Protein AF-A0A0M3QXM9-F1 (afdb_monomer_lite)

Sequence (55 aa):
CNEPVTTGPCVQWQTRYYYNRDSQSCEPFTYGGCDGTGNRFNDRSECETVCIAGR

Structure (mmCIF, N/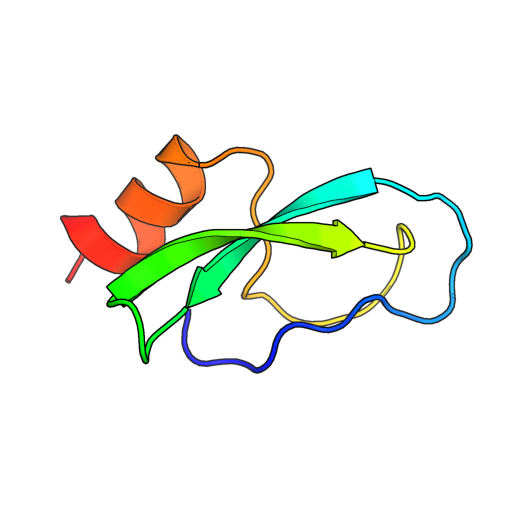CA/C/O backbone):
data_AF-A0A0M3QXM9-F1
#
_entry.id   AF-A0A0M3QXM9-F1
#
loop_
_atom_site.group_PDB
_atom_site.id
_atom_site.type_symbol
_atom_site.label_atom_id
_atom_site.label_alt_id
_atom_site.label_comp_id
_atom_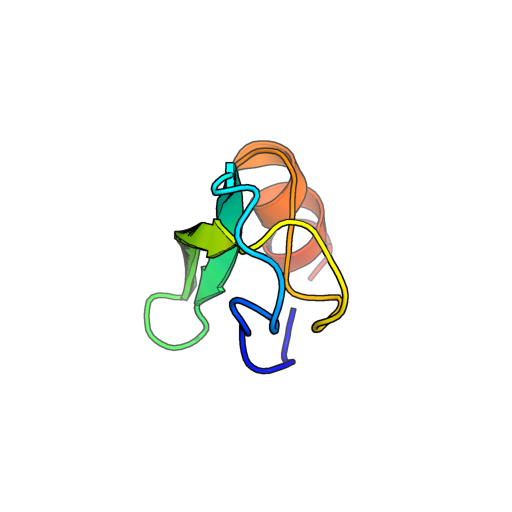site.label_asym_id
_atom_site.label_entity_id
_atom_site.label_seq_id
_atom_site.pdbx_PDB_ins_code
_atom_site.Cartn_x
_atom_site.Cartn_y
_atom_site.Cartn_z
_atom_site.occupancy
_atom_site.B_iso_or_equiv
_atom_site.auth_seq_id
_atom_site.auth_comp_id
_atom_site.auth_asym_id
_atom_site.auth_atom_id
_atom_site.pdbx_PDB_model_num
ATOM 1 N N . CYS A 1 1 ? -10.892 -1.968 -2.742 1.00 93.88 1 CYS A N 1
ATOM 2 C CA . CYS A 1 1 ? -10.623 -2.681 -1.473 1.00 93.88 1 CYS A CA 1
ATOM 3 C C . CYS A 1 1 ? -10.569 -4.202 -1.618 1.00 93.88 1 CYS A C 1
ATOM 5 O O . CYS A 1 1 ? -9.749 -4.811 -0.955 1.00 93.88 1 CYS A O 1
ATOM 7 N N . ASN A 1 2 ? -11.425 -4.845 -2.429 1.00 92.00 2 ASN A N 1
ATOM 8 C CA . ASN A 1 2 ? -11.441 -6.320 -2.532 1.00 92.00 2 ASN A CA 1
ATOM 9 C C . ASN A 1 2 ? -10.589 -6.887 -3.674 1.00 92.00 2 ASN A C 1
ATOM 11 O O . ASN A 1 2 ? -10.476 -8.102 -3.803 1.00 92.00 2 ASN A O 1
ATOM 15 N N . GLU A 1 3 ? -10.038 -6.022 -4.520 1.00 94.50 3 GLU A N 1
ATOM 16 C CA . GLU A 1 3 ? -9.188 -6.449 -5.624 1.00 94.50 3 GLU A CA 1
ATOM 17 C C . GLU A 1 3 ? -7.820 -6.914 -5.114 1.00 94.50 3 GLU A C 1
ATOM 19 O O . GLU A 1 3 ? -7.321 -6.370 -4.119 1.00 94.50 3 GLU A O 1
ATOM 24 N N . PRO A 1 4 ? -7.192 -7.886 -5.798 1.00 94.69 4 PRO A N 1
ATOM 25 C CA . PRO A 1 4 ? -5.828 -8.279 -5.488 1.00 94.69 4 PRO A CA 1
ATOM 26 C C . PRO A 1 4 ? -4.880 -7.100 -5.710 1.00 94.69 4 PRO A C 1
ATOM 28 O O . PRO A 1 4 ? -5.052 -6.308 -6.637 1.00 94.69 4 PRO A O 1
ATOM 31 N N . VAL A 1 5 ? -3.868 -6.982 -4.859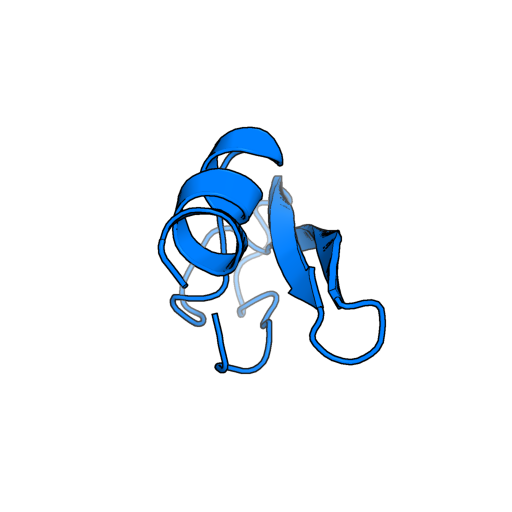 1.00 95.56 5 VAL A N 1
ATOM 32 C CA . VAL A 1 5 ? -2.808 -5.993 -5.039 1.00 95.56 5 VAL A CA 1
ATOM 33 C C . VAL A 1 5 ? -1.847 -6.450 -6.138 1.00 95.56 5 VAL A C 1
ATOM 35 O O . VAL A 1 5 ? -1.555 -7.638 -6.272 1.00 95.56 5 VAL A O 1
ATOM 38 N N . THR A 1 6 ? -1.346 -5.513 -6.939 1.00 96.75 6 THR A N 1
ATOM 39 C CA . THR A 1 6 ? -0.422 -5.807 -8.043 1.00 96.75 6 THR A CA 1
ATOM 40 C C . THR A 1 6 ? 0.689 -4.768 -8.100 1.00 96.75 6 THR A C 1
ATOM 42 O O . THR A 1 6 ? 0.409 -3.567 -8.119 1.00 96.75 6 THR A O 1
ATOM 45 N N . THR A 1 7 ? 1.939 -5.214 -8.214 1.00 97.12 7 THR A N 1
ATOM 46 C CA . THR A 1 7 ? 3.081 -4.314 -8.425 1.00 97.12 7 THR A CA 1
ATOM 47 C C . THR A 1 7 ? 3.026 -3.637 -9.797 1.00 97.12 7 THR A C 1
ATOM 49 O O . THR A 1 7 ? 3.384 -2.472 -9.899 1.00 97.12 7 THR A O 1
ATOM 52 N N . GLY A 1 8 ? 2.505 -4.306 -10.827 1.00 96.56 8 GLY A N 1
ATOM 53 C CA . GLY A 1 8 ? 2.541 -3.795 -12.202 1.00 96.56 8 GLY A CA 1
ATOM 54 C C . GLY A 1 8 ? 3.918 -3.987 -12.863 1.00 96.56 8 GLY A C 1
ATOM 55 O O . GLY A 1 8 ? 4.864 -4.405 -12.193 1.00 96.56 8 GLY A O 1
ATOM 56 N N . PRO A 1 9 ? 4.034 -3.743 -14.181 1.00 97.00 9 PRO A N 1
ATOM 57 C CA . PRO A 1 9 ? 5.234 -4.070 -14.956 1.00 97.00 9 PRO A CA 1
ATOM 58 C C . PRO A 1 9 ? 6.321 -2.986 -14.918 1.00 97.00 9 PRO A C 1
ATOM 60 O O . PRO A 1 9 ? 7.464 -3.251 -15.287 1.00 97.00 9 PRO A O 1
ATOM 63 N N . CYS A 1 10 ? 5.984 -1.761 -14.510 1.00 97.94 10 CYS A N 1
ATOM 64 C CA . CYS A 1 10 ? 6.953 -0.672 -14.425 1.00 97.94 10 CYS A CA 1
ATOM 65 C C . CYS A 1 10 ? 7.91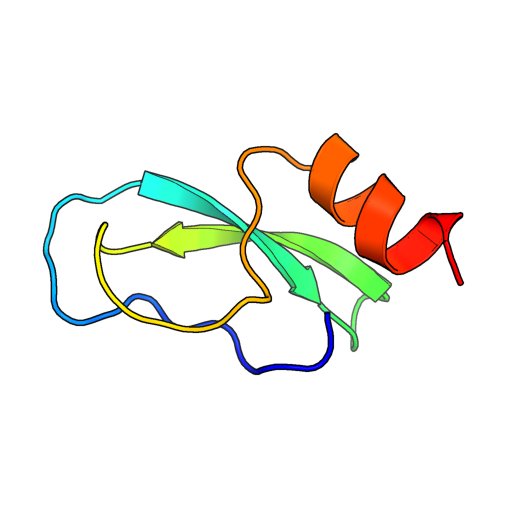7 -0.831 -13.239 1.00 97.94 10 CYS A C 1
ATOM 67 O O . CYS A 1 10 ? 7.668 -1.576 -12.295 1.00 97.94 10 CYS A O 1
ATOM 69 N N . VAL A 1 11 ? 9.027 -0.089 -13.290 1.00 96.75 11 VAL A N 1
ATOM 70 C CA . VAL A 1 11 ? 10.136 -0.159 -12.317 1.00 96.75 11 VAL A CA 1
ATOM 71 C C . VAL A 1 11 ? 10.370 1.165 -11.579 1.00 96.75 11 VAL A C 1
ATOM 73 O O . VAL A 1 11 ? 11.463 1.454 -11.100 1.00 96.75 11 VAL A O 1
ATOM 76 N N . GLN A 1 12 ? 9.332 1.995 -11.484 1.00 97.00 12 GLN A N 1
ATOM 77 C CA . GLN A 1 12 ? 9.321 3.222 -10.689 1.00 97.00 12 GLN A CA 1
ATOM 78 C C . GLN A 1 12 ? 8.807 2.900 -9.287 1.00 97.00 12 GLN A C 1
ATOM 80 O O . GLN A 1 12 ? 7.665 3.212 -8.942 1.00 97.00 12 GLN A O 1
ATOM 85 N N . TRP A 1 13 ? 9.656 2.233 -8.507 1.00 97.06 13 TRP A N 1
ATOM 86 C CA . TRP A 1 13 ? 9.315 1.691 -7.196 1.00 97.06 13 TRP A CA 1
ATOM 87 C C . TRP A 1 13 ? 8.776 2.760 -6.249 1.00 97.06 13 TRP A C 1
ATOM 89 O O . TRP A 1 13 ? 9.443 3.746 -5.941 1.00 97.06 13 TRP A O 1
ATOM 99 N N . GLN A 1 14 ? 7.555 2.540 -5.777 1.00 97.50 14 GLN A N 1
ATOM 100 C CA . GLN A 1 14 ? 6.835 3.423 -4.873 1.00 97.50 14 GLN A CA 1
ATOM 101 C C . GLN A 1 14 ? 6.227 2.603 -3.741 1.00 97.50 14 GLN A C 1
ATOM 103 O O . GLN A 1 14 ? 5.621 1.556 -3.979 1.00 97.50 14 GLN A O 1
ATOM 108 N N . THR A 1 15 ? 6.334 3.106 -2.515 1.00 98.06 15 THR A N 1
ATOM 109 C CA . THR A 1 15 ? 5.563 2.572 -1.390 1.00 98.06 15 THR A CA 1
ATOM 110 C C . THR A 1 15 ? 4.129 3.056 -1.512 1.00 98.06 15 THR A C 1
ATOM 112 O O . THR A 1 15 ? 3.877 4.258 -1.583 1.00 98.06 15 THR A O 1
ATOM 115 N N . ARG A 1 16 ? 3.190 2.117 -1.547 1.00 97.88 16 ARG A N 1
ATOM 116 C CA . ARG A 1 16 ? 1.747 2.372 -1.572 1.00 97.88 16 ARG A CA 1
ATOM 117 C C . ARG A 1 16 ? 1.069 1.523 -0.512 1.00 97.88 16 ARG A C 1
ATOM 119 O O . ARG A 1 16 ? 1.688 0.607 0.013 1.00 97.88 16 ARG A O 1
ATOM 126 N N . TYR A 1 17 ? -0.186 1.815 -0.206 1.00 98.25 17 TYR A N 1
ATOM 127 C CA . TYR A 1 17 ? -0.966 1.053 0.767 1.00 98.25 17 TYR A CA 1
ATOM 128 C C . TYR A 1 17 ? -2.085 0.291 0.073 1.00 98.25 17 TYR A C 1
ATOM 130 O O . TYR A 1 17 ? -2.667 0.790 -0.885 1.00 98.25 17 TYR A O 1
ATOM 138 N N . TYR A 1 18 ? -2.389 -0.912 0.540 1.00 97.88 18 TYR A N 1
ATOM 139 C CA . TYR A 1 18 ? -3.521 -1.704 0.070 1.00 97.88 18 TYR A CA 1
ATOM 140 C C . TYR A 1 18 ? -4.307 -2.228 1.267 1.00 97.88 18 TYR A C 1
ATOM 142 O O . TYR A 1 18 ? -3.760 -2.387 2.358 1.00 97.88 18 TYR A O 1
ATOM 150 N N . TYR A 1 19 ? -5.593 -2.497 1.070 1.00 97.69 19 TYR A N 1
ATOM 151 C CA . TYR A 1 19 ? -6.402 -3.134 2.097 1.00 97.69 19 TYR A CA 1
ATOM 152 C C . TYR A 1 19 ? -6.193 -4.648 2.056 1.00 97.69 19 TYR A C 1
ATOM 154 O O . TYR A 1 19 ? -6.532 -5.299 1.061 1.00 97.69 19 TYR A O 1
ATOM 162 N N . ASN A 1 20 ? -5.651 -5.196 3.142 1.00 96.69 20 ASN A N 1
ATOM 163 C CA . ASN A 1 20 ? -5.527 -6.624 3.378 1.00 96.69 20 ASN A CA 1
ATOM 164 C C . ASN A 1 20 ? -6.762 -7.111 4.147 1.00 96.69 20 ASN A C 1
ATOM 166 O O . ASN A 1 20 ? -7.044 -6.684 5.267 1.00 96.69 20 ASN A O 1
ATOM 170 N N . ARG A 1 21 ? -7.521 -8.018 3.529 1.00 93.56 21 ARG A N 1
ATOM 171 C CA . ARG A 1 21 ? -8.760 -8.556 4.103 1.00 93.56 21 ARG A CA 1
ATOM 172 C C . ARG A 1 21 ? -8.516 -9.584 5.200 1.00 93.56 21 ARG A C 1
ATOM 174 O O . ARG A 1 21 ? -9.369 -9.711 6.074 1.00 93.56 21 ARG A O 1
ATOM 181 N N . ASP A 1 22 ? -7.392 -10.287 5.150 1.00 93.94 22 ASP A N 1
ATOM 182 C CA . ASP A 1 22 ? -7.061 -11.338 6.110 1.00 93.94 22 ASP A CA 1
ATOM 183 C C . ASP A 1 22 ? -6.674 -10.716 7.453 1.00 93.94 22 ASP A C 1
ATOM 185 O O . ASP A 1 22 ? -7.164 -11.130 8.502 1.00 93.94 22 ASP A O 1
ATOM 189 N N . SER A 1 23 ? -5.864 -9.653 7.415 1.00 95.00 23 SER A N 1
ATOM 190 C CA . SER A 1 23 ? -5.517 -8.862 8.602 1.00 95.00 23 SER A CA 1
ATOM 191 C C . SER A 1 23 ? -6.537 -7.765 8.926 1.00 95.00 23 SER A C 1
ATOM 193 O O . SER A 1 23 ? -6.457 -7.153 9.990 1.00 95.00 23 SER A O 1
ATOM 195 N N . GLN A 1 24 ? -7.494 -7.512 8.025 1.00 93.12 24 GLN A N 1
ATOM 196 C CA . GLN A 1 24 ? -8.458 -6.406 8.092 1.00 93.12 24 GLN A CA 1
ATOM 197 C C . GLN A 1 24 ? -7.785 -5.039 8.286 1.00 93.12 24 GLN A C 1
ATOM 199 O O .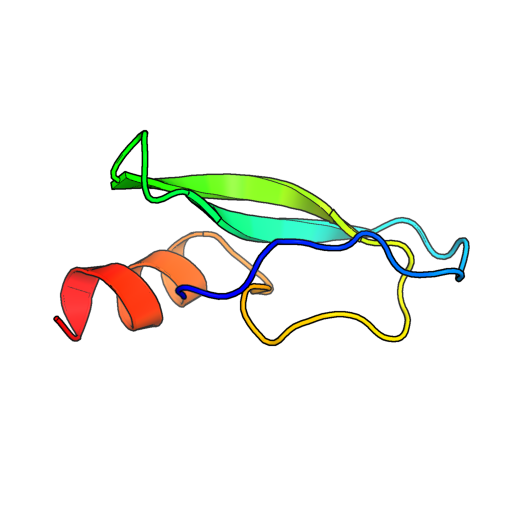 GLN A 1 24 ? -8.319 -4.161 8.965 1.00 93.12 24 GLN A O 1
ATOM 204 N N . SER A 1 25 ? -6.612 -4.849 7.686 1.00 95.62 25 SER A N 1
ATOM 205 C CA . SER A 1 25 ? -5.794 -3.655 7.881 1.00 95.62 25 SER A CA 1
ATOM 206 C C . SER A 1 25 ? -5.218 -3.126 6.570 1.00 95.62 25 SER A C 1
ATOM 208 O O . SER A 1 25 ? -5.172 -3.825 5.559 1.00 95.62 25 SER A O 1
ATOM 210 N N . CYS A 1 26 ? -4.814 -1.857 6.575 1.00 97.69 26 CYS A N 1
ATOM 211 C CA . CYS A 1 26 ? -4.146 -1.233 5.440 1.00 97.69 26 CYS A CA 1
ATOM 212 C C . CYS A 1 26 ? -2.629 -1.380 5.572 1.00 97.69 26 CYS A C 1
ATOM 214 O O . CYS A 1 26 ? -2.009 -0.781 6.454 1.00 97.69 26 CYS A O 1
ATOM 216 N N . GLU A 1 27 ? -2.036 -2.164 4.679 1.00 98.00 27 GLU A N 1
ATOM 217 C CA . GLU A 1 27 ? -0.631 -2.566 4.727 1.00 98.00 27 GLU A CA 1
ATOM 218 C C . GLU A 1 27 ? 0.164 -1.933 3.578 1.00 98.00 27 GLU A C 1
ATOM 220 O O . GLU A 1 27 ? -0.384 -1.713 2.493 1.00 98.00 27 GLU A O 1
ATOM 225 N N . PRO A 1 28 ? 1.455 -1.615 3.782 1.00 97.94 28 PRO A N 1
ATOM 226 C CA . PRO A 1 28 ? 2.302 -1.112 2.714 1.00 97.94 28 PRO A CA 1
ATOM 227 C C . PRO A 1 28 ? 2.681 -2.229 1.730 1.00 97.94 28 PRO A C 1
ATOM 229 O O . PRO A 1 28 ? 2.902 -3.374 2.117 1.00 97.94 28 PRO A O 1
ATOM 232 N N . PHE A 1 29 ? 2.834 -1.879 0.457 1.00 97.81 29 PHE A N 1
ATOM 233 C CA . PHE A 1 29 ? 3.370 -2.748 -0.586 1.00 97.81 29 PHE A CA 1
ATOM 234 C C . PHE A 1 29 ? 4.180 -1.950 -1.616 1.00 97.81 29 PHE A C 1
ATOM 236 O O . PHE A 1 29 ? 4.077 -0.722 -1.713 1.00 97.81 29 PHE A O 1
ATOM 243 N N . THR A 1 30 ? 4.985 -2.659 -2.409 1.00 98.12 30 THR A N 1
ATOM 244 C CA . THR A 1 30 ? 5.759 -2.067 -3.504 1.00 98.12 30 THR A CA 1
ATOM 245 C C . THR A 1 30 ? 4.939 -2.026 -4.790 1.00 98.12 30 THR A C 1
ATOM 247 O O . THR A 1 30 ? 4.582 -3.060 -5.360 1.00 98.12 30 THR A O 1
ATOM 250 N N . TYR A 1 31 ? 4.695 -0.813 -5.276 1.00 98.06 31 TYR A N 1
ATOM 251 C CA . TYR A 1 31 ? 4.086 -0.535 -6.568 1.00 98.06 31 TYR A CA 1
ATOM 252 C C . TYR A 1 31 ? 5.154 -0.112 -7.582 1.00 98.06 31 TYR A C 1
ATOM 254 O O . TYR A 1 31 ? 6.015 0.710 -7.283 1.00 98.06 31 TYR A O 1
ATOM 262 N N . GLY A 1 32 ? 5.088 -0.664 -8.788 1.00 97.81 32 GLY A N 1
ATOM 263 C CA . GLY A 1 32 ? 6.015 -0.421 -9.891 1.00 97.81 32 GLY A CA 1
ATOM 264 C C . GLY A 1 32 ? 5.789 0.901 -10.625 1.00 97.81 32 GLY A C 1
ATOM 265 O O . GLY A 1 32 ? 6.595 1.281 -11.468 1.00 97.81 32 GLY A O 1
ATOM 266 N N . GLY A 1 33 ? 4.713 1.626 -10.312 1.00 96.75 33 GLY A N 1
ATOM 267 C CA . GLY A 1 33 ? 4.462 2.975 -10.828 1.00 96.75 33 GLY A CA 1
ATOM 268 C C . GLY A 1 33 ? 3.507 3.062 -12.019 1.00 96.75 33 GLY A C 1
ATOM 269 O O . GLY A 1 33 ? 3.046 4.161 -12.315 1.00 96.75 33 GLY A O 1
ATOM 270 N N . CYS A 1 34 ? 3.129 1.940 -12.638 1.00 96.38 34 CYS A N 1
ATOM 271 C CA . CYS A 1 34 ? 2.091 1.893 -13.672 1.00 96.38 34 CYS A CA 1
ATOM 272 C C . CYS A 1 34 ? 1.207 0.640 -13.564 1.00 96.38 34 CYS A C 1
ATOM 274 O O . CYS A 1 34 ? 1.592 -0.346 -12.930 1.00 96.38 34 CYS A O 1
ATOM 276 N N . ASP A 1 35 ? 0.042 0.698 -14.219 1.00 95.50 35 ASP A N 1
ATOM 277 C CA . ASP A 1 35 ? -0.992 -0.342 -14.249 1.00 95.50 35 ASP A CA 1
ATOM 278 C C . ASP A 1 35 ? -1.450 -0.807 -12.855 1.00 95.50 35 ASP A C 1
ATOM 280 O O . ASP A 1 35 ? -1.255 -0.129 -11.846 1.00 95.50 35 ASP A O 1
ATOM 284 N N . GLY A 1 36 ? -2.132 -1.947 -12.790 1.00 91.75 36 GLY A N 1
ATOM 285 C CA . GLY A 1 36 ? -2.588 -2.572 -11.554 1.00 91.75 36 GLY A CA 1
ATOM 286 C C . GLY A 1 36 ? -4.026 -2.252 -11.156 1.00 91.75 36 GLY A C 1
ATOM 287 O O . GLY A 1 36 ? -4.822 -1.801 -11.974 1.00 91.75 36 GLY A O 1
ATOM 288 N N . THR A 1 37 ? -4.370 -2.540 -9.900 1.00 95.25 37 THR A N 1
ATOM 289 C CA . THR A 1 37 ? -5.756 -2.489 -9.401 1.00 95.25 37 THR A CA 1
ATOM 290 C C . THR A 1 37 ? -6.066 -1.231 -8.590 1.00 95.25 37 THR A C 1
ATOM 292 O O . THR A 1 37 ? -5.170 -0.473 -8.207 1.00 95.25 37 THR A O 1
ATOM 295 N N . GLY A 1 38 ? -7.353 -1.016 -8.295 1.00 94.88 38 GLY A N 1
ATOM 296 C CA . GLY A 1 38 ? -7.825 0.080 -7.448 1.00 94.88 38 GLY A CA 1
ATOM 297 C C . GLY A 1 38 ? -7.623 -0.161 -5.949 1.00 94.88 38 GLY A C 1
ATOM 298 O O . GLY A 1 38 ? -7.914 0.718 -5.142 1.00 94.88 38 GLY A O 1
ATOM 299 N N . ASN A 1 39 ? -7.122 -1.332 -5.532 1.00 96.94 39 ASN A N 1
ATOM 300 C CA . ASN A 1 39 ? -6.713 -1.580 -4.146 1.00 96.94 39 ASN A CA 1
ATOM 301 C C . ASN A 1 39 ? -5.298 -1.033 -3.889 1.00 96.94 39 ASN A C 1
ATOM 303 O O . ASN A 1 39 ? -4.372 -1.781 -3.579 1.00 96.94 39 ASN A O 1
ATOM 307 N N . ARG A 1 40 ? -5.128 0.276 -4.095 1.00 97.38 40 ARG A N 1
ATOM 308 C CA . ARG A 1 40 ? -3.853 0.983 -3.983 1.00 97.38 40 ARG A CA 1
ATOM 309 C C . ARG A 1 40 ? -4.086 2.443 -3.610 1.00 97.38 40 ARG A C 1
ATOM 311 O O . ARG A 1 40 ? -4.725 3.174 -4.357 1.00 97.38 40 ARG A O 1
ATOM 318 N N . PHE A 1 41 ? -3.476 2.871 -2.516 1.00 97.75 41 PHE A N 1
ATOM 319 C CA . PHE A 1 41 ? -3.650 4.191 -1.916 1.00 97.75 41 PHE A CA 1
ATOM 320 C C . PHE A 1 41 ? -2.297 4.852 -1.647 1.00 97.75 41 PHE A C 1
ATOM 322 O O . PHE A 1 41 ? -1.262 4.175 -1.560 1.00 97.75 41 PHE A O 1
ATOM 329 N N . ASN A 1 42 ? -2.286 6.181 -1.559 1.00 97.06 42 ASN A N 1
ATOM 330 C CA . ASN A 1 42 ? -1.063 6.954 -1.358 1.00 97.06 42 ASN A CA 1
ATOM 331 C C . ASN A 1 42 ? -0.538 6.818 0.068 1.00 97.06 42 ASN A C 1
ATOM 333 O O . ASN A 1 42 ? 0.669 6.696 0.271 1.00 97.06 42 ASN A O 1
ATOM 337 N N . ASP A 1 43 ? -1.446 6.785 1.032 1.00 97.25 43 ASP A N 1
ATOM 338 C CA . ASP A 1 43 ? -1.137 6.645 2.442 1.00 97.25 43 ASP A CA 1
ATOM 339 C C . ASP A 1 43 ? -2.128 5.706 3.141 1.00 97.25 43 ASP A C 1
ATOM 341 O O . ASP A 1 43 ? -3.148 5.278 2.589 1.00 97.25 43 ASP A O 1
ATOM 345 N N . ARG A 1 44 ? -1.781 5.345 4.377 1.00 96.94 44 ARG A N 1
ATOM 346 C CA . ARG A 1 44 ? -2.572 4.433 5.198 1.00 96.94 44 ARG A CA 1
ATOM 347 C C . ARG A 1 44 ? -3.945 5.013 5.544 1.00 96.94 44 ARG A C 1
ATOM 349 O O . ARG A 1 44 ? -4.919 4.271 5.523 1.00 96.94 44 ARG A O 1
ATOM 356 N N . SER A 1 45 ? -4.024 6.311 5.836 1.00 96.88 45 SER A N 1
ATOM 357 C CA . SER A 1 45 ? -5.261 6.970 6.266 1.00 96.88 45 SER A CA 1
ATOM 358 C C . SER A 1 45 ? -6.289 7.010 5.138 1.00 96.88 45 SER A C 1
ATOM 360 O O . SER A 1 45 ? -7.473 6.776 5.377 1.00 96.88 45 SER A O 1
ATOM 362 N N . GLU A 1 46 ? -5.851 7.261 3.903 1.00 96.62 46 GLU A N 1
ATOM 363 C CA . GLU A 1 46 ? -6.688 7.184 2.702 1.00 96.62 46 GLU A CA 1
ATOM 364 C C . GLU A 1 46 ? -7.287 5.779 2.554 1.00 96.62 46 GLU A C 1
ATOM 366 O O . GLU A 1 46 ? -8.503 5.627 2.436 1.00 96.62 46 GLU A O 1
ATOM 371 N N . CYS A 1 47 ? -6.447 4.745 2.650 1.00 97.50 47 CYS A N 1
ATOM 372 C CA . CYS A 1 47 ? -6.892 3.354 2.593 1.00 97.50 47 CYS A CA 1
ATOM 373 C C . CYS A 1 47 ? -7.909 3.024 3.698 1.00 97.50 47 CYS A C 1
ATOM 375 O O . CYS A 1 47 ? -8.963 2.453 3.416 1.00 97.50 47 CYS A O 1
ATOM 377 N N . GLU A 1 48 ? -7.622 3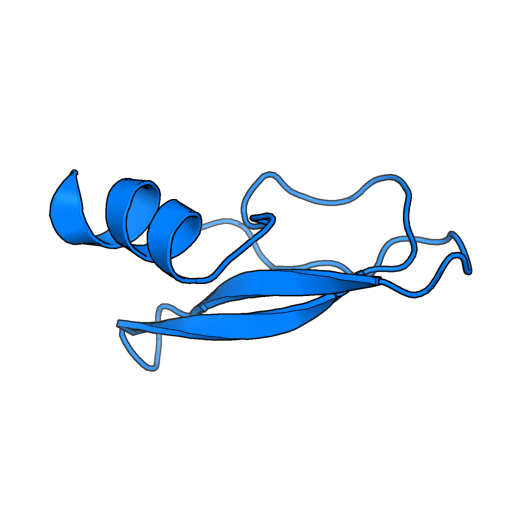.397 4.949 1.00 96.12 48 GLU A N 1
ATOM 378 C CA . GLU A 1 48 ? -8.504 3.126 6.090 1.00 96.12 48 GLU A CA 1
ATOM 379 C C . GLU A 1 48 ? -9.836 3.871 5.942 1.00 96.12 48 GLU A C 1
ATOM 381 O O . GLU A 1 48 ? -10.898 3.295 6.171 1.00 96.12 48 GLU A O 1
ATOM 386 N N . THR A 1 49 ? -9.808 5.116 5.468 1.00 95.88 49 THR A N 1
ATOM 387 C CA . THR A 1 49 ? -11.022 5.905 5.217 1.00 95.88 49 THR A CA 1
ATOM 388 C C . THR A 1 49 ? -11.899 5.247 4.153 1.00 95.88 49 THR A C 1
ATOM 390 O O . THR A 1 49 ? -13.101 5.079 4.354 1.00 95.88 49 THR A O 1
ATOM 393 N N . VAL A 1 50 ? -11.301 4.831 3.034 1.00 95.06 50 VAL A N 1
ATOM 394 C CA . VAL A 1 50 ? -12.031 4.260 1.893 1.00 95.06 50 VAL A CA 1
ATOM 395 C C . VAL A 1 50 ? -12.523 2.838 2.175 1.00 95.06 50 VAL A C 1
ATOM 397 O O . VAL A 1 50 ? -13.627 2.483 1.768 1.00 95.06 50 VAL A O 1
ATOM 400 N N . CYS A 1 51 ? -11.720 2.008 2.844 1.00 95.00 51 CYS A N 1
ATOM 401 C CA . CYS A 1 51 ? -11.984 0.572 2.964 1.00 95.00 51 CYS A CA 1
ATOM 402 C C . CYS A 1 51 ? -12.513 0.121 4.329 1.00 95.00 51 CYS A C 1
ATOM 404 O O . CYS A 1 51 ? -13.116 -0.952 4.402 1.00 95.00 51 CYS A O 1
ATOM 406 N N . ILE A 1 52 ? -12.284 0.897 5.393 1.00 91.12 52 ILE A N 1
ATOM 407 C CA . ILE A 1 52 ? -12.674 0.541 6.766 1.00 91.12 52 ILE A CA 1
ATOM 408 C C . ILE A 1 52 ? -13.772 1.475 7.272 1.00 91.12 52 ILE A C 1
ATOM 410 O O . ILE A 1 52 ? -14.811 0.994 7.708 1.00 91.12 52 ILE A O 1
ATOM 414 N N . ALA A 1 53 ? -13.570 2.794 7.200 1.00 83.50 53 ALA A N 1
ATOM 415 C CA . ALA A 1 53 ? -14.508 3.766 7.766 1.00 83.50 53 ALA A CA 1
ATOM 416 C C . ALA A 1 53 ? -15.790 3.943 6.934 1.00 83.50 53 ALA A C 1
ATOM 418 O O . ALA A 1 53 ? -16.835 4.277 7.484 1.00 83.50 53 ALA A O 1
ATOM 419 N N . GLY A 1 54 ? -15.722 3.725 5.617 1.00 66.81 54 GLY A N 1
ATOM 420 C CA . GLY A 1 54 ? -16.874 3.785 4.709 1.00 66.81 54 GLY A CA 1
ATOM 421 C C . GLY A 1 54 ? -17.676 2.484 4.592 1.00 66.81 54 GLY A C 1
ATOM 422 O O . GLY A 1 54 ? -18.431 2.340 3.629 1.00 66.81 54 GLY A O 1
ATOM 423 N N . ARG A 1 55 ? -17.464 1.523 5.498 1.00 58.62 55 ARG A N 1
ATOM 424 C CA . ARG A 1 55 ? -18.052 0.181 5.449 1.00 58.62 55 ARG A CA 1
ATOM 425 C C . ARG A 1 55 ? -19.186 -0.004 6.450 1.00 58.62 55 ARG A C 1
ATOM 427 O O . ARG A 1 55 ? -19.079 0.534 7.571 1.00 58.62 55 ARG A O 1
#

InterPro domains:
  IPR002223 Pancreatic trypsin inhibitor Kunitz domain [PF00014] (1-51)
  IPR002223 Pancreatic trypsin inhibitor Kunitz domain [PR00759] (26-36)
  IPR002223 Pancreatic trypsin inhibitor Kunitz domain [PR00759] (36-51)
  IPR002223 Pancreatic trypsin inhibitor Kunitz domain [PS50279] (1-51)
  IPR002223 Pancreatic trypsin inhibitor Kunitz domain [SM00131] (1-52)
  IPR020901 Proteinase inhibitor I2, Kunitz, conserved site [PS00280] (29-47)
  IPR036880 Pancreatic trypsin inhibitor Kunitz domain superfamily [G3DSA:4.10.410.10] (1-53)
  IPR036880 Pancreatic trypsin inhibitor Kunitz domain superfamily [SSF57362] (1-52)
  IPR050098 Tissue factor pathway inhibitor/Kunitz-type serine protease inhibitor-like [PTHR10083] (1-51)

Foldseek 3Di:
DPDDWDQDDAQCWDWWWFQDPVVRAIDIDTHRPDDTDPRTHNDRVVRCVVRPVVD

Organism: Drosophila busckii (NCBI:txid30019)

Secondary structure (DSSP, 8-state):
--SPP---S----EEEEEEETTTTEEEEEEE-SSS--S--BSSHHHHHIIIIIT-

Radius of gyration: 10.64 Å; chains: 1; bounding box: 28×18×24 Å

pLDDT: mean 94.81, std 6.73, range [58.62, 98.25]